Protein AF-G7TDJ3-F1 (afdb_monomer_lite)

InterPro domains:
  IPR002559 Transposase IS4-like domain [PF01609] (2-45)

Radius of gyration: 12.22 Å; chains: 1; bounding box: 30×16×31 Å

Secondary structure (DSSP, 8-state):
-EEEEEEEEPPTT-SS-EEETTTTEEEEEEEEEE-TT--EEEEEEEE-

Structure (mmCIF, N/CA/C/O backbone):
data_AF-G7TDJ3-F1
#
_entry.id   AF-G7TDJ3-F1
#
loop_
_atom_site.group_PDB
_atom_site.id
_atom_site.type_symbol
_atom_site.label_atom_id
_atom_site.label_alt_id
_atom_site.label_comp_id
_atom_site.label_as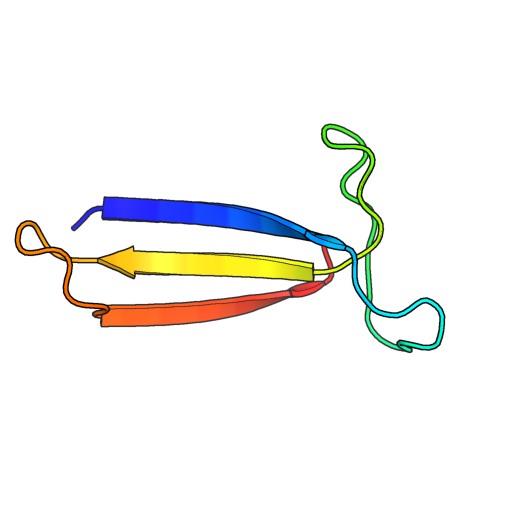ym_id
_atom_site.label_entity_id
_atom_site.label_seq_id
_atom_site.pdbx_PDB_ins_code
_atom_site.Cartn_x
_atom_site.Cartn_y
_atom_site.Cartn_z
_atom_site.occupancy
_atom_site.B_iso_or_equiv
_atom_site.auth_seq_id
_atom_site.auth_comp_id
_atom_site.auth_asym_id
_atom_site.auth_atom_id
_atom_site.pdbx_PDB_model_num
ATOM 1 N N . MET A 1 1 ? -16.208 -3.253 11.019 1.00 84.94 1 MET A N 1
ATOM 2 C CA . MET A 1 1 ? -14.935 -3.510 10.318 1.00 84.94 1 MET A CA 1
ATOM 3 C C . MET A 1 1 ? -14.856 -2.560 9.142 1.00 84.94 1 MET A C 1
ATOM 5 O O . MET A 1 1 ? -15.790 -2.524 8.351 1.00 84.94 1 MET A O 1
ATOM 9 N N . ILE A 1 2 ? -13.801 -1.757 9.088 1.00 95.94 2 ILE A N 1
ATOM 10 C CA . ILE A 1 2 ? -13.515 -0.816 8.002 1.00 95.94 2 ILE A CA 1
ATOM 11 C C . ILE A 1 2 ? -12.330 -1.383 7.226 1.00 95.94 2 ILE A C 1
ATOM 13 O O . ILE A 1 2 ? -11.385 -1.878 7.838 1.00 95.94 2 ILE A O 1
ATOM 17 N N . VAL A 1 3 ? -12.390 -1.333 5.896 1.00 96.75 3 VAL A N 1
ATOM 18 C CA . VAL A 1 3 ? -11.305 -1.778 5.016 1.00 96.75 3 VAL A CA 1
ATOM 19 C C . VAL A 1 3 ? -10.927 -0.629 4.101 1.00 96.75 3 VAL A C 1
ATOM 21 O O . VAL A 1 3 ? -11.797 -0.055 3.450 1.00 96.75 3 VAL A O 1
ATOM 24 N N . ASP A 1 4 ? -9.636 -0.327 4.043 1.00 95.69 4 ASP A N 1
ATOM 25 C CA . ASP A 1 4 ? -9.085 0.653 3.111 1.00 95.69 4 ASP A CA 1
ATOM 26 C C . ASP A 1 4 ? -7.960 0.043 2.268 1.00 95.69 4 ASP A C 1
ATOM 28 O O . ASP A 1 4 ? -7.329 -0.948 2.657 1.00 95.69 4 ASP A O 1
ATOM 32 N N . ALA A 1 5 ? -7.733 0.641 1.098 1.00 94.75 5 ALA A N 1
ATOM 33 C CA . ALA A 1 5 ? -6.675 0.270 0.177 1.00 94.75 5 ALA A CA 1
ATOM 34 C C . ALA A 1 5 ? -5.887 1.504 -0.274 1.00 94.75 5 ALA A C 1
ATOM 36 O O . ALA A 1 5 ? -6.408 2.415 -0.929 1.00 94.75 5 ALA A O 1
ATOM 37 N N . GLN A 1 6 ? -4.581 1.485 -0.018 1.00 94.88 6 GLN A N 1
ATOM 38 C CA . GLN A 1 6 ? -3.693 2.571 -0.408 1.00 94.88 6 GLN A CA 1
ATOM 39 C C . GLN A 1 6 ? -2.583 2.083 -1.332 1.00 94.88 6 GLN A C 1
ATOM 41 O O . GLN A 1 6 ? -1.865 1.136 -1.017 1.00 94.88 6 GLN A O 1
ATOM 46 N N . SER A 1 7 ? -2.407 2.791 -2.445 1.00 95.81 7 SER A N 1
ATOM 47 C CA . SER A 1 7 ? -1.283 2.610 -3.362 1.00 95.81 7 SER A CA 1
ATOM 48 C C . SER A 1 7 ? -0.137 3.495 -2.899 1.00 95.81 7 SER A C 1
ATOM 50 O O . SER A 1 7 ? -0.327 4.692 -2.666 1.00 95.81 7 SER A O 1
ATOM 52 N N . VAL A 1 8 ? 1.038 2.904 -2.727 1.00 95.44 8 VAL A N 1
ATOM 53 C CA . VAL A 1 8 ? 2.227 3.576 -2.199 1.00 95.44 8 VAL A CA 1
ATOM 54 C C . VAL A 1 8 ? 3.397 3.289 -3.125 1.00 95.44 8 VAL A C 1
ATOM 56 O O . VAL A 1 8 ? 3.565 2.159 -3.585 1.00 95.44 8 VAL A O 1
ATOM 59 N N . LYS A 1 9 ? 4.198 4.320 -3.412 1.00 96.00 9 LYS A N 1
ATOM 60 C CA . LYS A 1 9 ? 5.372 4.191 -4.277 1.00 96.00 9 LYS A CA 1
ATOM 61 C C . LYS A 1 9 ? 6.365 3.205 -3.659 1.00 96.00 9 LYS A C 1
ATOM 63 O O . LYS A 1 9 ? 6.628 3.269 -2.461 1.00 96.00 9 LYS A O 1
ATOM 68 N N . ASN A 1 10 ? 6.896 2.303 -4.480 1.00 94.25 10 ASN A N 1
ATOM 69 C CA . ASN A 1 10 ? 7.934 1.356 -4.067 1.00 94.25 10 ASN A CA 1
ATOM 70 C C . ASN A 1 10 ? 9.33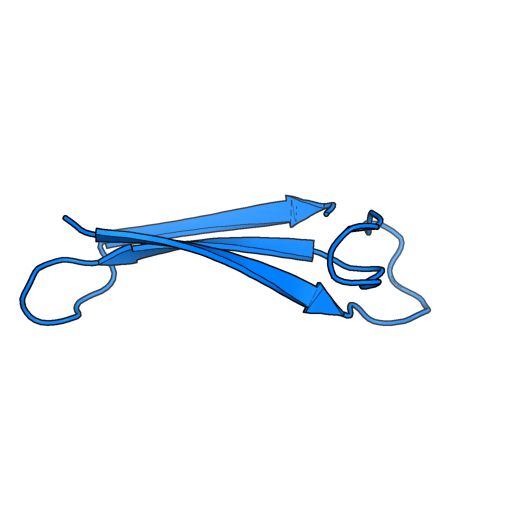0 1.868 -4.480 1.00 94.25 10 ASN A C 1
ATOM 72 O O . ASN A 1 10 ? 9.434 2.842 -5.228 1.00 94.25 10 ASN A O 1
ATOM 76 N N . SER A 1 11 ? 10.396 1.213 -4.013 1.00 93.38 11 SER A N 1
ATOM 77 C CA . SER A 1 11 ? 11.761 1.467 -4.488 1.00 93.38 11 SER A CA 1
ATOM 78 C C . SER A 1 11 ? 11.855 1.271 -6.002 1.00 93.38 11 SER A C 1
ATOM 80 O O . SER A 1 11 ? 11.247 0.353 -6.564 1.00 93.38 11 SER A O 1
ATOM 82 N N . ASP A 1 12 ? 12.669 2.087 -6.668 1.00 90.38 12 ASP A N 1
ATOM 83 C CA . ASP A 1 12 ? 12.865 1.986 -8.113 1.00 90.38 12 ASP A CA 1
ATOM 84 C C . ASP A 1 12 ? 13.482 0.638 -8.513 1.00 90.38 12 ASP A C 1
ATOM 86 O O . ASP A 1 12 ? 13.112 0.086 -9.552 1.00 90.38 12 ASP A O 1
ATOM 90 N N . THR A 1 13 ? 14.320 0.069 -7.640 1.00 94.25 13 THR A N 1
ATOM 91 C CA . THR A 1 13 ? 14.985 -1.234 -7.808 1.00 94.25 13 THR A CA 1
ATOM 92 C C . THR A 1 13 ? 14.118 -2.438 -7.434 1.00 94.25 13 THR A C 1
ATOM 94 O O . THR A 1 13 ? 14.567 -3.577 -7.567 1.00 94.25 13 THR A O 1
ATOM 97 N N . ALA A 1 14 ? 12.890 -2.230 -6.947 1.00 91.81 14 ALA A N 1
ATOM 98 C CA . ALA A 1 14 ? 12.029 -3.333 -6.543 1.00 91.81 14 ALA A CA 1
ATOM 99 C C . ALA A 1 14 ? 11.585 -4.163 -7.758 1.00 91.81 14 ALA A C 1
ATOM 101 O O . ALA A 1 14 ? 10.960 -3.642 -8.682 1.00 91.81 14 ALA A O 1
ATOM 102 N N . GLY A 1 15 ? 11.857 -5.472 -7.719 1.00 89.44 15 GLY A N 1
ATOM 103 C CA . GLY A 1 15 ? 11.449 -6.413 -8.769 1.00 89.44 15 GLY A CA 1
ATOM 104 C C . GLY A 1 15 ? 9.952 -6.742 -8.776 1.00 89.44 15 GLY A C 1
ATOM 105 O O . GLY A 1 15 ? 9.454 -7.274 -9.760 1.00 89.44 15 GLY A O 1
ATOM 106 N N . GLN A 1 16 ? 9.231 -6.426 -7.696 1.00 90.12 16 GLN A N 1
ATOM 107 C CA . GLN A 1 16 ? 7.784 -6.617 -7.570 1.00 90.12 16 GLN A CA 1
ATOM 108 C C . GLN A 1 16 ? 7.122 -5.264 -7.293 1.00 90.12 16 GLN A C 1
ATOM 110 O O . GLN A 1 16 ? 7.155 -4.743 -6.174 1.00 90.12 16 GLN A O 1
ATOM 115 N N . LYS A 1 17 ? 6.559 -4.672 -8.345 1.00 93.25 17 LYS A N 1
ATOM 116 C CA . LYS A 1 17 ? 5.759 -3.446 -8.310 1.00 93.25 17 LYS A CA 1
ATOM 117 C C . LYS A 1 17 ? 4.809 -3.448 -9.501 1.00 93.25 17 LYS A C 1
ATOM 119 O O . LYS A 1 17 ? 5.122 -4.046 -10.528 1.00 93.25 17 LYS A O 1
ATOM 124 N N . GLY A 1 18 ? 3.684 -2.771 -9.362 1.00 93.31 18 GLY A N 1
ATOM 125 C CA . GLY A 1 18 ? 2.790 -2.4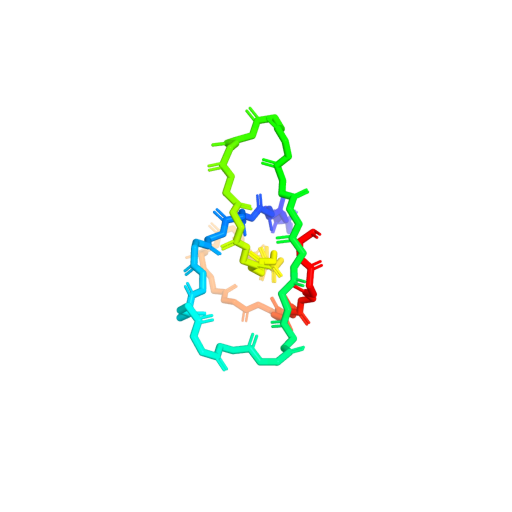77 -10.475 1.00 93.31 18 GLY A CA 1
ATOM 126 C C . GLY A 1 18 ? 2.437 -0.994 -10.499 1.00 93.31 18 GLY A C 1
ATOM 127 O O . GLY A 1 18 ? 3.022 -0.219 -9.737 1.00 93.31 18 GLY A O 1
ATOM 128 N N . ASP A 1 19 ? 1.560 -0.577 -11.406 1.00 94.44 19 ASP A N 1
ATOM 129 C CA . ASP A 1 19 ? 1.264 0.837 -11.647 1.00 94.44 19 ASP A CA 1
ATOM 130 C C . ASP A 1 19 ? -0.207 1.148 -11.372 1.00 94.44 19 ASP A C 1
ATOM 132 O O . ASP A 1 19 ? -1.114 0.685 -12.065 1.00 94.44 19 ASP A O 1
ATOM 136 N N . ASP A 1 20 ? -0.445 1.982 -10.363 1.00 94.19 20 ASP A N 1
ATOM 137 C CA . ASP A 1 20 ? -1.745 2.602 -10.161 1.00 94.19 20 ASP A CA 1
ATOM 138 C C . ASP A 1 20 ? -1.829 3.873 -11.009 1.00 94.19 20 ASP A C 1
ATOM 140 O O . ASP A 1 20 ? -1.475 4.965 -10.556 1.00 94.19 20 ASP A O 1
ATOM 144 N N . ALA A 1 21 ? -2.341 3.736 -12.232 1.00 93.75 21 ALA A N 1
ATOM 145 C CA . ALA A 1 21 ? -2.497 4.845 -13.171 1.00 93.75 21 ALA A CA 1
ATOM 146 C C . ALA A 1 21 ? -3.413 5.970 -12.648 1.00 93.75 21 ALA A C 1
ATOM 148 O O . ALA A 1 21 ? -3.190 7.142 -12.957 1.00 93.75 21 ALA A O 1
ATOM 149 N N . GLY A 1 22 ? -4.421 5.638 -11.831 1.00 93.38 22 GLY A N 1
ATOM 150 C CA . GLY A 1 22 ? -5.341 6.623 -11.258 1.00 93.38 22 GLY A CA 1
ATOM 151 C C . GLY A 1 22 ? -4.655 7.530 -10.238 1.00 93.38 22 GLY A C 1
ATOM 152 O O . GLY A 1 22 ? -4.942 8.725 -10.171 1.00 93.38 22 GLY A O 1
ATOM 153 N N . LYS A 1 23 ? -3.702 6.977 -9.479 1.00 92.81 23 LYS A N 1
ATOM 154 C CA . LYS A 1 23 ? -2.890 7.722 -8.503 1.00 92.81 23 LYS A CA 1
ATOM 155 C C . LYS A 1 23 ? -1.525 8.151 -9.051 1.00 92.81 23 LYS A C 1
ATOM 157 O O . LYS A 1 23 ? -0.847 8.944 -8.402 1.00 92.81 23 LYS A O 1
ATOM 162 N N . LYS A 1 24 ? -1.138 7.663 -10.235 1.00 94.06 24 LYS A N 1
ATOM 163 C CA . LYS A 1 24 ? 0.196 7.803 -10.846 1.00 94.06 24 LYS A CA 1
ATOM 164 C C . LYS A 1 24 ? 1.302 7.295 -9.920 1.00 94.06 24 LYS A C 1
ATOM 166 O O . LYS A 1 24 ? 2.302 7.974 -9.677 1.00 94.06 24 LYS A O 1
ATOM 171 N N . VAL A 1 25 ? 1.087 6.107 -9.359 1.00 95.38 25 VAL A N 1
ATOM 172 C CA . VAL A 1 25 ? 1.988 5.484 -8.389 1.00 95.38 25 VAL A CA 1
ATOM 173 C C . VAL A 1 25 ? 2.449 4.128 -8.904 1.00 95.38 25 VAL A C 1
ATOM 175 O O . VAL A 1 25 ? 1.710 3.151 -8.843 1.00 95.38 25 VAL A O 1
ATOM 178 N N . SER A 1 26 ? 3.725 4.052 -9.283 1.00 95.44 26 SER A N 1
ATOM 179 C CA . SER A 1 26 ? 4.424 2.779 -9.464 1.00 95.44 26 SER A CA 1
ATOM 180 C C . SER A 1 26 ? 4.815 2.217 -8.095 1.00 95.44 26 SER A C 1
ATOM 182 O O . SER A 1 26 ? 5.755 2.709 -7.457 1.00 95.44 26 SER A O 1
ATOM 184 N N . GLY A 1 27 ? 4.138 1.172 -7.633 1.00 96.31 27 GLY A N 1
ATOM 185 C CA . GLY A 1 27 ? 4.476 0.541 -6.368 1.00 96.31 27 GLY A CA 1
ATOM 186 C C . GLY A 1 27 ? 3.593 -0.631 -5.964 1.00 96.31 27 GLY A C 1
ATOM 187 O O . GLY A 1 27 ? 3.379 -1.564 -6.737 1.00 96.31 27 GLY A O 1
ATOM 188 N N . ILE A 1 28 ? 3.166 -0.615 -4.706 1.00 96.75 28 ILE A N 1
ATOM 189 C CA . ILE A 1 28 ? 2.381 -1.679 -4.073 1.00 96.75 28 ILE A CA 1
ATOM 190 C C . ILE A 1 28 ? 1.058 -1.123 -3.553 1.00 96.75 28 ILE A C 1
ATOM 192 O O . ILE A 1 28 ? 0.957 0.062 -3.223 1.00 96.75 28 ILE A O 1
ATOM 196 N N . LYS A 1 29 ? 0.057 -1.991 -3.431 1.00 95.44 29 LYS A N 1
ATOM 197 C CA . LYS A 1 29 ? -1.198 -1.715 -2.733 1.00 95.44 29 LYS A CA 1
ATOM 198 C C . LYS A 1 29 ? -1.191 -2.416 -1.385 1.00 95.44 29 LYS A C 1
ATOM 200 O O . LYS A 1 29 ? -0.951 -3.620 -1.308 1.00 95.44 29 LYS A O 1
ATOM 205 N N . ARG A 1 30 ? -1.461 -1.657 -0.325 1.00 95.81 30 ARG A N 1
ATOM 206 C CA . ARG A 1 30 ? -1.681 -2.185 1.024 1.00 95.81 30 ARG A CA 1
ATOM 207 C C . ARG A 1 30 ? -3.163 -2.118 1.361 1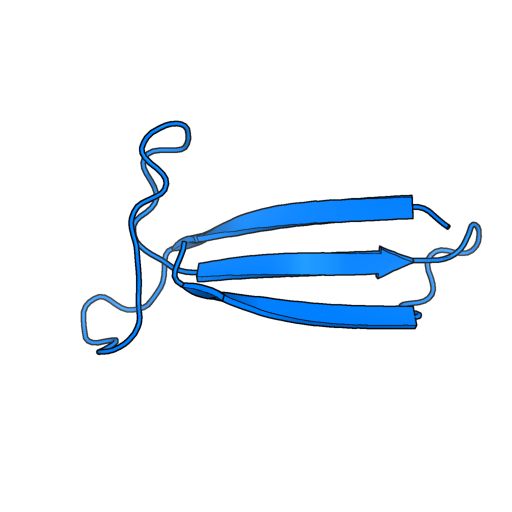.00 95.81 30 ARG A C 1
ATOM 2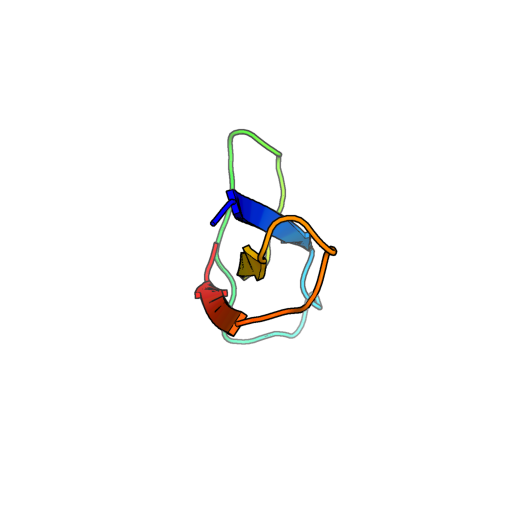09 O O . ARG A 1 30 ? -3.759 -1.046 1.284 1.00 95.81 30 ARG A O 1
ATOM 216 N N . HIS A 1 31 ? -3.726 -3.257 1.734 1.00 96.44 31 HIS A N 1
ATOM 217 C CA . HIS A 1 31 ? -5.074 -3.375 2.268 1.00 96.44 31 HIS A CA 1
ATOM 218 C C . HIS A 1 31 ? -4.984 -3.536 3.778 1.00 96.44 31 HIS A C 1
ATOM 220 O O . HIS A 1 31 ? -4.232 -4.390 4.254 1.00 96.44 31 HIS A O 1
ATOM 226 N N . ILE A 1 32 ? -5.736 -2.729 4.521 1.00 97.31 32 ILE A N 1
ATOM 227 C CA . ILE A 1 32 ? -5.782 -2.804 5.983 1.00 97.31 32 ILE A CA 1
ATOM 228 C C . ILE A 1 32 ? -7.241 -2.895 6.413 1.00 97.31 32 ILE A C 1
ATOM 230 O O . ILE A 1 32 ? -8.060 -2.061 6.025 1.00 97.31 32 ILE A O 1
ATOM 234 N N . ALA A 1 33 ? -7.550 -3.910 7.218 1.00 97.88 33 ALA A N 1
ATOM 235 C CA . ALA A 1 33 ? -8.829 -4.040 7.899 1.00 97.88 33 ALA A CA 1
ATOM 236 C C . ALA A 1 33 ? -8.670 -3.652 9.372 1.00 97.88 33 ALA A C 1
ATOM 238 O O . ALA A 1 33 ? -7.802 -4.197 10.060 1.00 97.88 33 ALA A O 1
ATOM 239 N N . VAL A 1 34 ? -9.517 -2.744 9.854 1.00 98.06 34 VAL A N 1
ATOM 240 C CA . VAL A 1 34 ? -9.539 -2.284 11.251 1.00 98.06 34 VAL A CA 1
ATOM 241 C C . VAL A 1 34 ? -10.935 -2.412 11.865 1.00 98.06 34 VAL A C 1
ATOM 243 O O . VAL A 1 34 ? -11.954 -2.421 11.159 1.00 98.06 34 VAL A O 1
ATOM 246 N N . ASP A 1 35 ? -11.001 -2.517 13.190 1.00 97.31 35 ASP A N 1
ATOM 247 C CA . ASP A 1 35 ? -12.256 -2.384 13.934 1.00 97.31 35 ASP A CA 1
ATOM 248 C C . ASP A 1 35 ? -12.628 -0.913 14.196 1.00 97.31 35 ASP A C 1
ATOM 250 O O . ASP A 1 35 ? -11.997 0.018 13.697 1.00 97.31 35 ASP A O 1
ATOM 254 N N . THR A 1 36 ? -13.693 -0.695 14.969 1.00 96.94 36 THR A N 1
ATOM 255 C CA . THR A 1 36 ? -14.176 0.646 15.329 1.00 96.94 36 THR A CA 1
ATOM 256 C C . THR A 1 36 ? -13.310 1.355 16.371 1.00 96.94 36 THR A C 1
ATOM 258 O O . THR A 1 36 ? -13.483 2.554 16.563 1.00 96.94 36 THR A O 1
ATOM 261 N N . GLN A 1 37 ? -12.404 0.646 17.050 1.00 97.56 37 GLN A N 1
ATOM 262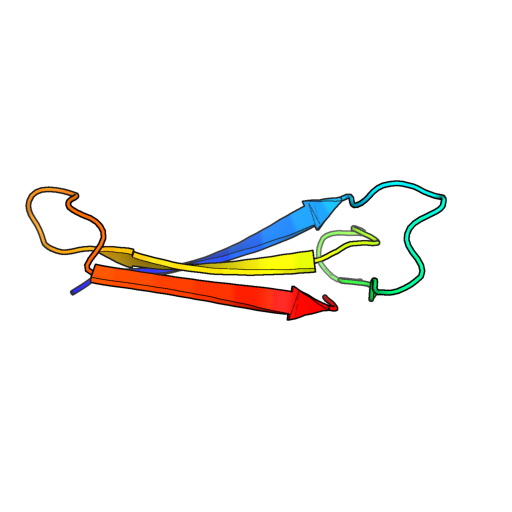 C CA . GLN A 1 37 ? -11.425 1.223 17.976 1.00 97.56 37 GLN A CA 1
ATOM 263 C C . GLN A 1 37 ? -10.096 1.553 17.273 1.00 97.56 37 GLN A C 1
ATOM 265 O O . GLN A 1 37 ? -9.223 2.178 17.871 1.00 97.56 37 GLN A O 1
ATOM 270 N N . GLY A 1 38 ? -9.956 1.179 15.996 1.00 95.75 38 GLY A N 1
ATOM 271 C CA . GLY A 1 38 ? -8.775 1.423 15.174 1.00 95.75 38 GLY A CA 1
ATOM 272 C C . GLY A 1 38 ? -7.732 0.306 15.230 1.00 95.75 38 GLY A C 1
ATOM 273 O O . GLY A 1 38 ? -6.633 0.489 14.705 1.00 95.75 38 GLY A O 1
ATOM 274 N N . PHE A 1 39 ? -8.038 -0.849 15.831 1.00 97.50 39 PHE A N 1
ATOM 275 C CA . PHE A 1 39 ? -7.078 -1.948 15.927 1.00 97.50 39 PHE A CA 1
ATOM 276 C C . PHE A 1 39 ? -7.004 -2.759 14.624 1.00 97.50 39 PHE A C 1
ATOM 278 O O . PHE A 1 39 ? -8.044 -3.121 14.055 1.00 97.50 39 PHE A O 1
ATOM 285 N N . PRO A 1 40 ? -5.791 -3.086 14.136 1.00 96.62 40 PRO A N 1
ATOM 286 C CA . PRO A 1 40 ? -5.618 -3.847 12.906 1.00 96.62 40 PRO A CA 1
ATOM 287 C C . PRO A 1 40 ? -6.011 -5.313 13.096 1.00 96.62 40 PRO A C 1
ATOM 289 O O . PRO A 1 40 ? -5.554 -5.981 14.018 1.00 96.62 40 PRO A O 1
ATOM 292 N N . HIS A 1 41 ? -6.837 -5.808 12.178 1.00 97.19 41 HIS A N 1
ATOM 293 C CA . HIS A 1 41 ? -7.302 -7.197 12.134 1.00 97.19 41 HIS A CA 1
ATOM 294 C C . HIS A 1 41 ? -6.648 -7.988 11.000 1.00 97.19 41 HIS A C 1
ATOM 296 O O . HIS A 1 41 ? -6.407 -9.184 11.137 1.00 97.19 41 HIS A O 1
ATOM 302 N N . ALA A 1 42 ? -6.354 -7.330 9.875 1.00 97.38 42 ALA A N 1
ATOM 303 C CA . ALA A 1 42 ? -5.686 -7.954 8.740 1.00 97.38 42 ALA A CA 1
ATOM 304 C C . ALA A 1 42 ? -4.894 -6.930 7.924 1.00 97.38 42 ALA A C 1
ATOM 306 O O . ALA A 1 42 ? -5.297 -5.770 7.800 1.00 97.38 42 ALA A O 1
ATOM 307 N N . VAL A 1 43 ? -3.792 -7.394 7.334 1.00 96.50 43 VAL A N 1
ATOM 308 C CA . VAL A 1 43 ? -2.961 -6.637 6.395 1.00 96.50 43 VAL A CA 1
ATOM 309 C C . VAL A 1 43 ? -2.637 -7.529 5.203 1.00 96.50 43 VAL A C 1
ATOM 311 O O . VAL A 1 43 ? -2.189 -8.659 5.381 1.00 96.50 43 VAL A O 1
ATOM 314 N N . ALA A 1 44 ? -2.832 -7.011 3.992 1.00 96.69 44 ALA A N 1
ATOM 315 C CA . ALA A 1 44 ? -2.401 -7.664 2.759 1.00 96.69 44 ALA A CA 1
ATOM 316 C C . ALA A 1 44 ? -1.641 -6.674 1.874 1.00 96.69 44 ALA A C 1
ATOM 318 O O . ALA A 1 44 ? -2.010 -5.502 1.783 1.00 96.69 44 ALA A O 1
ATOM 319 N N . VAL A 1 45 ? -0.582 -7.148 1.219 1.00 95.06 45 VAL A N 1
ATOM 320 C CA . VAL A 1 45 ? 0.253 -6.344 0.321 1.00 95.06 45 VAL A CA 1
ATOM 321 C C . VAL A 1 45 ? 0.370 -7.051 -1.017 1.00 95.06 45 VAL A C 1
ATOM 323 O O . VAL A 1 45 ? 0.701 -8.234 -1.068 1.00 95.06 45 VAL A O 1
ATOM 326 N N . LEU A 1 46 ? 0.100 -6.316 -2.090 1.00 92.75 46 LEU A N 1
ATOM 327 C CA . LEU A 1 46 ? 0.132 -6.804 -3.466 1.00 92.75 46 LEU A CA 1
ATOM 328 C C . LEU A 1 46 ? 0.851 -5.782 -4.355 1.00 92.75 46 LEU A C 1
ATOM 330 O O . LEU A 1 46 ? 0.956 -4.606 -3.997 1.00 92.75 46 LEU A O 1
ATOM 334 N N . ALA A 1 47 ? 1.337 -6.210 -5.520 1.00 90.38 47 ALA A N 1
ATOM 335 C CA . ALA A 1 47 ? 1.753 -5.267 -6.557 1.00 90.38 47 ALA A CA 1
ATOM 336 C C . ALA A 1 47 ? 0.554 -4.388 -6.970 1.00 90.38 47 ALA A C 1
ATOM 338 O O . ALA A 1 47 ? -0.585 -4.862 -6.956 1.00 90.38 47 ALA A O 1
ATOM 339 N N . ALA A 1 48 ? 0.805 -3.101 -7.239 1.00 83.69 48 ALA A N 1
ATOM 340 C CA . ALA A 1 48 ? -0.250 -2.131 -7.540 1.00 83.69 48 ALA A CA 1
ATOM 341 C C . ALA A 1 48 ? -0.921 -2.353 -8.901 1.00 83.69 48 ALA A C 1
ATOM 343 O O . ALA A 1 48 ? -0.227 -2.745 -9.858 1.00 83.69 48 ALA A O 1
#

Sequence (48 aa):
MIVDAQSVKNSDTAGQKGDDAGKKVSGIKRHIAVDTQGFPHAVAVLAA

Foldseek 3Di:
DDKDKDADADDPPDPFADADPVVRHTGKIWMFDADPVGDTDDIDIHHD

pLDDT: mean 94.57, std 3.0, range [83.69, 98.06]

Organism: Xanthomonas oryzae pv. oryzicola (strain BLS256) (NCBI:txid383407)